Protein AF-A0A0H5P9A0-F1 (afdb_monomer)

Radius of gyration: 14.47 Å; Cα contacts (8 Å, |Δi|>4): 155; chains: 1; bounding box: 38×27×42 Å

pLDDT: mean 80.16, std 15.91, range [37.09, 96.0]

Mean predicted aligned error: 8.45 Å

Sequence (100 aa):
MTDRDMLTLVRKPWLTAEPQSIWDISGQYPYGRSFTHCLAMVLPHDVTDGHRLFELLPPAGFGLGSHISPNWITHARRLVLVEASEPRVTYFEDEQDLLR

Structure (mmCIF, N/CA/C/O backbone):
data_AF-A0A0H5P9A0-F1
#
_entry.id   AF-A0A0H5P9A0-F1
#
loop_
_atom_s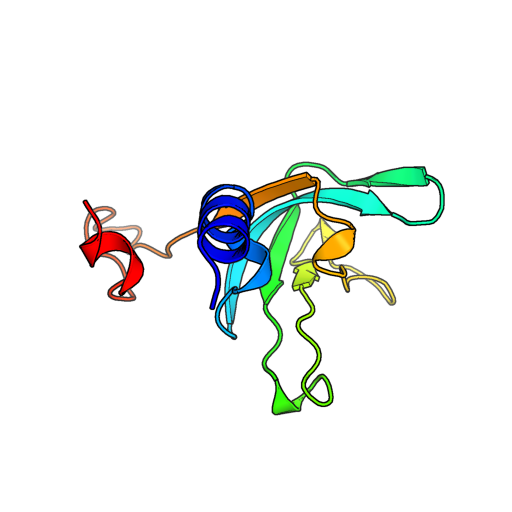ite.group_PDB
_atom_site.id
_atom_site.type_symbol
_atom_site.label_atom_id
_atom_site.label_alt_id
_atom_site.label_comp_id
_atom_site.label_asym_id
_atom_site.label_entity_id
_atom_site.label_seq_id
_atom_site.pdbx_PDB_ins_code
_atom_site.Cartn_x
_atom_site.Cartn_y
_atom_site.Cartn_z
_atom_site.occupancy
_atom_site.B_iso_or_equiv
_atom_site.auth_seq_id
_atom_site.auth_comp_id
_atom_site.auth_asym_id
_atom_site.auth_atom_id
_atom_site.pdbx_PDB_model_num
ATOM 1 N N . MET A 1 1 ? -16.231 7.580 -16.334 1.00 57.84 1 MET A N 1
ATOM 2 C CA . MET A 1 1 ? -15.487 6.383 -15.894 1.00 57.84 1 MET A CA 1
ATOM 3 C C . MET A 1 1 ? -16.044 5.206 -16.677 1.00 57.84 1 MET A C 1
ATOM 5 O O . MET A 1 1 ? -17.261 5.106 -16.754 1.00 57.84 1 MET A O 1
ATOM 9 N N . THR A 1 2 ? -15.211 4.431 -17.368 1.00 69.06 2 THR A N 1
ATOM 10 C CA . THR A 1 2 ? -15.670 3.357 -18.273 1.00 69.06 2 THR A CA 1
ATOM 11 C C . THR A 1 2 ? -15.780 2.013 -17.541 1.00 69.06 2 THR A C 1
ATOM 13 O O . THR A 1 2 ? -15.133 1.822 -16.513 1.00 69.06 2 THR A O 1
ATOM 16 N N . ASP A 1 3 ? -16.544 1.048 -18.065 1.00 68.06 3 ASP A N 1
ATOM 17 C CA . ASP A 1 3 ? -16.668 -0.302 -17.470 1.00 68.06 3 ASP A CA 1
ATOM 18 C C . ASP A 1 3 ? -15.317 -1.017 -17.312 1.00 68.06 3 ASP A C 1
ATOM 20 O O . ASP A 1 3 ? -15.091 -1.787 -16.376 1.00 68.06 3 ASP A O 1
ATOM 24 N N . ARG A 1 4 ? -14.376 -0.723 -18.215 1.00 64.81 4 ARG A N 1
ATOM 25 C CA . ARG A 1 4 ? -13.004 -1.234 -18.162 1.00 64.81 4 ARG A CA 1
ATOM 26 C C . ARG A 1 4 ? -12.224 -0.665 -16.975 1.00 64.81 4 ARG A C 1
ATOM 28 O O . ARG A 1 4 ? -11.416 -1.385 -16.384 1.00 64.81 4 ARG A O 1
ATOM 35 N N . ASP A 1 5 ? -12.492 0.584 -16.607 1.00 64.75 5 ASP A N 1
ATOM 36 C CA . ASP A 1 5 ? -11.903 1.216 -15.427 1.00 64.75 5 ASP A CA 1
ATOM 37 C C . ASP A 1 5 ? -12.468 0.567 -14.160 1.00 64.75 5 ASP A C 1
ATOM 39 O O . ASP A 1 5 ? -11.697 0.157 -13.299 1.00 64.75 5 ASP A O 1
ATOM 43 N N . MET A 1 6 ? -13.786 0.343 -14.088 1.00 63.06 6 MET A N 1
ATOM 44 C CA . MET A 1 6 ? -14.411 -0.329 -12.939 1.00 63.06 6 MET A CA 1
ATOM 45 C C . MET A 1 6 ? -13.892 -1.755 -12.729 1.00 63.06 6 MET A C 1
ATOM 47 O O . MET A 1 6 ? -13.508 -2.112 -11.618 1.00 63.06 6 MET A O 1
ATOM 51 N N . LEU A 1 7 ? -13.783 -2.562 -13.789 1.00 66.75 7 LEU A N 1
ATOM 52 C CA . LEU A 1 7 ? -13.213 -3.913 -13.691 1.00 66.75 7 LEU A CA 1
ATOM 53 C C . LEU A 1 7 ? -11.739 -3.907 -13.264 1.00 66.75 7 LEU A C 1
ATOM 55 O O . LEU A 1 7 ? -11.286 -4.823 -12.573 1.00 66.75 7 LEU A O 1
ATOM 59 N N . THR A 1 8 ? -10.982 -2.886 -13.669 1.00 66.69 8 THR A N 1
ATOM 60 C CA . THR A 1 8 ? -9.587 -2.717 -13.245 1.00 66.69 8 THR A CA 1
ATOM 61 C C . THR A 1 8 ? -9.511 -2.356 -11.765 1.00 66.69 8 THR A C 1
ATOM 63 O O . THR A 1 8 ? -8.684 -2.923 -11.055 1.00 66.69 8 THR A O 1
ATOM 66 N N . LEU A 1 9 ? -10.402 -1.487 -11.287 1.00 65.19 9 LEU A N 1
ATOM 67 C CA . LEU A 1 9 ? -10.490 -1.084 -9.883 1.00 65.19 9 LEU A CA 1
ATOM 68 C C . LEU A 1 9 ? -10.908 -2.239 -8.971 1.00 65.19 9 LEU A C 1
ATOM 70 O O . LEU A 1 9 ? -10.282 -2.445 -7.939 1.00 65.19 9 LEU A O 1
ATOM 74 N N . VAL A 1 10 ? -11.867 -3.066 -9.393 1.00 73.38 10 VAL A N 1
ATOM 75 C CA . VAL A 1 10 ? -12.265 -4.276 -8.650 1.00 73.38 10 VAL A CA 1
ATOM 76 C C . VAL A 1 10 ? -11.093 -5.254 -8.502 1.00 73.38 10 VAL A C 1
ATOM 78 O O . VAL A 1 10 ? -10.937 -5.899 -7.470 1.00 73.38 10 VAL A O 1
ATOM 81 N N . ARG A 1 11 ? -10.236 -5.366 -9.524 1.00 78.81 11 ARG A N 1
ATOM 82 C CA . ARG A 1 11 ? -9.066 -6.263 -9.495 1.00 78.81 11 ARG A CA 1
ATOM 83 C C . ARG A 1 11 ? -7.846 -5.654 -8.808 1.00 78.81 11 ARG A C 1
ATOM 85 O O . ARG A 1 11 ? -6.964 -6.401 -8.389 1.00 78.81 11 ARG A O 1
ATOM 92 N N . LYS A 1 12 ? -7.764 -4.324 -8.747 1.00 89.25 12 LYS A N 1
ATOM 93 C CA . LYS A 1 12 ? -6.637 -3.572 -8.185 1.00 89.25 12 LYS A CA 1
ATOM 94 C C . LYS A 1 12 ? -7.124 -2.409 -7.312 1.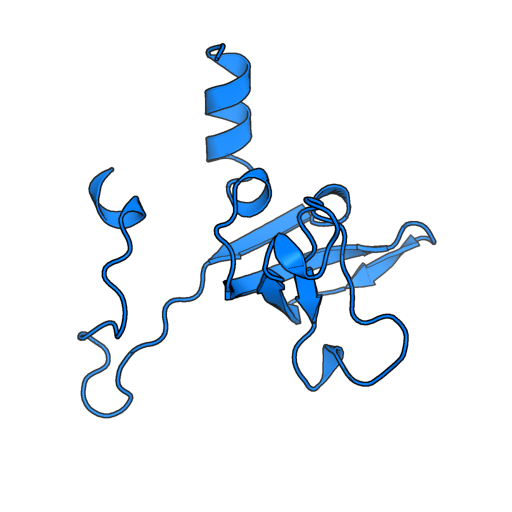00 89.25 12 LYS A C 1
ATOM 96 O O . LYS A 1 12 ? -6.839 -1.252 -7.633 1.00 89.25 12 LYS A O 1
ATOM 101 N N . PRO A 1 13 ? -7.823 -2.689 -6.198 1.00 87.94 13 PRO A N 1
ATOM 102 C CA . PRO A 1 13 ? -8.447 -1.650 -5.372 1.00 87.94 13 PRO A CA 1
ATOM 103 C C . PRO A 1 13 ? -7.429 -0.676 -4.763 1.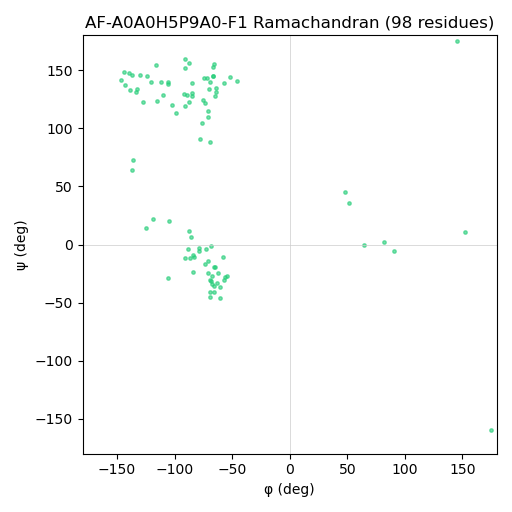00 87.94 13 PRO A C 1
ATOM 105 O O . PRO A 1 13 ? -7.737 0.488 -4.516 1.00 87.94 13 PRO A O 1
ATOM 108 N N . TRP A 1 14 ? -6.173 -1.105 -4.605 1.00 92.56 14 TRP A N 1
ATOM 109 C CA . TRP A 1 14 ? -5.088 -0.255 -4.112 1.00 92.56 14 TRP A CA 1
ATOM 110 C C . TRP A 1 14 ? -4.743 0.916 -5.049 1.00 92.56 14 TRP A C 1
ATOM 112 O O . TRP A 1 14 ? -4.147 1.900 -4.610 1.00 92.56 14 TRP A O 1
ATOM 122 N N . LEU A 1 15 ? -5.127 0.853 -6.334 1.00 90.94 15 LEU A N 1
ATOM 123 C CA . LEU A 1 15 ? -4.941 1.968 -7.266 1.00 90.94 15 LEU A CA 1
ATOM 124 C C . LEU A 1 15 ? -5.787 3.183 -6.898 1.00 90.94 15 LEU A C 1
ATOM 126 O O . LEU A 1 15 ? -5.443 4.277 -7.330 1.00 90.94 15 LEU A O 1
ATOM 130 N N . THR A 1 16 ? -6.839 3.007 -6.097 1.00 89.19 16 THR A N 1
ATOM 131 C CA . THR A 1 16 ? -7.705 4.064 -5.554 1.00 89.19 16 THR A CA 1
ATOM 132 C C . THR A 1 16 ? -7.682 4.103 -4.030 1.00 89.19 16 THR A C 1
ATOM 134 O O . THR A 1 16 ? -8.611 4.625 -3.428 1.00 89.19 16 THR A O 1
ATOM 137 N N . ALA A 1 17 ? -6.632 3.568 -3.398 1.00 90.06 17 ALA A N 1
ATOM 138 C CA . ALA A 1 17 ? -6.555 3.516 -1.944 1.00 90.06 17 ALA A CA 1
ATOM 139 C C . ALA A 1 17 ? -6.675 4.908 -1.305 1.00 90.06 17 ALA A C 1
ATOM 141 O O . ALA A 1 17 ? -6.103 5.893 -1.794 1.00 90.06 17 ALA A O 1
ATOM 142 N N . GLU A 1 18 ? -7.419 4.967 -0.209 1.00 90.12 18 GLU A N 1
ATOM 143 C CA . GLU A 1 18 ? -7.620 6.177 0.580 1.00 90.12 18 GLU A CA 1
ATOM 144 C C . GLU A 1 18 ? -6.338 6.544 1.341 1.00 90.12 18 GLU A C 1
ATOM 146 O O . GLU A 1 18 ? -5.640 5.642 1.822 1.00 90.12 18 GLU A O 1
ATOM 151 N N . PRO A 1 19 ? -6.023 7.842 1.489 1.00 90.88 19 PRO A N 1
ATOM 152 C CA . PRO A 1 19 ? -4.998 8.311 2.415 1.00 90.88 19 PRO A CA 1
ATOM 153 C C . PRO A 1 19 ? -5.105 7.650 3.791 1.00 90.88 19 PRO A C 1
ATOM 155 O O . PRO A 1 19 ? -6.203 7.457 4.303 1.00 90.88 19 PRO A O 1
ATOM 158 N N . GLN A 1 20 ? -3.963 7.321 4.395 1.00 89.81 20 GLN A N 1
ATOM 159 C CA . GLN A 1 20 ? -3.833 6.725 5.732 1.00 89.81 20 GLN A CA 1
ATOM 160 C C . GLN A 1 20 ? -4.423 5.311 5.897 1.00 89.81 20 GLN A C 1
ATOM 162 O O . GLN A 1 20 ? -4.295 4.715 6.965 1.00 89.81 20 GLN A O 1
ATOM 167 N N . SER A 1 21 ? -5.005 4.718 4.849 1.00 91.69 21 SER A N 1
ATOM 168 C CA . SER A 1 21 ? -5.404 3.307 4.881 1.00 91.69 21 SER A CA 1
ATOM 169 C C . SER A 1 21 ? -4.182 2.381 4.970 1.00 91.69 21 SER A C 1
ATOM 171 O O . SER A 1 21 ? -3.122 2.666 4.403 1.00 91.69 21 SER A O 1
ATOM 173 N N . ILE A 1 22 ? -4.327 1.260 5.683 1.00 92.06 22 ILE A N 1
ATOM 174 C CA . ILE A 1 22 ? -3.256 0.281 5.926 1.00 92.06 22 ILE A CA 1
ATOM 175 C C . ILE A 1 22 ? -3.495 -0.962 5.071 1.00 92.06 22 ILE A C 1
ATOM 177 O O . ILE A 1 22 ? -4.627 -1.415 4.907 1.00 92.06 22 ILE A O 1
ATOM 181 N N . TRP A 1 23 ? -2.422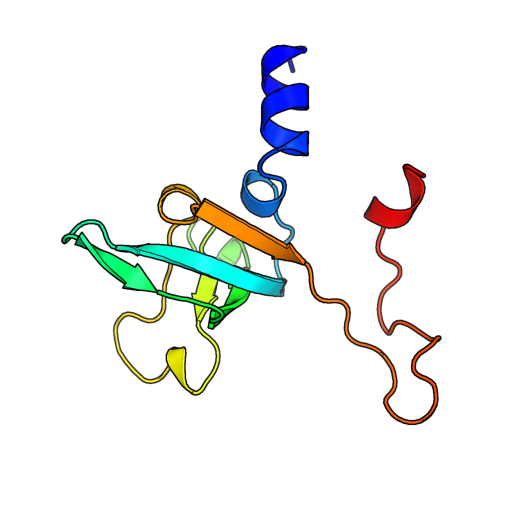 -1.518 4.518 1.00 95.00 23 TRP A N 1
ATOM 182 C CA . TRP A 1 23 ? -2.464 -2.620 3.567 1.00 95.00 23 TRP A CA 1
ATOM 183 C C . TRP A 1 23 ? -1.359 -3.641 3.839 1.00 95.00 23 TRP A C 1
ATOM 185 O O . TRP A 1 23 ? -0.255 -3.288 4.244 1.00 95.00 23 TRP A O 1
ATOM 195 N N . ASP A 1 24 ? -1.653 -4.907 3.555 1.00 94.81 24 ASP A N 1
ATOM 196 C CA . ASP A 1 24 ? -0.653 -5.940 3.279 1.00 94.81 24 ASP A CA 1
ATOM 197 C C . ASP A 1 24 ? -0.411 -5.950 1.763 1.00 94.81 24 ASP A C 1
ATOM 199 O O . ASP A 1 24 ? -1.353 -6.159 0.988 1.00 94.81 24 ASP A O 1
ATOM 203 N N . ILE A 1 25 ? 0.826 -5.678 1.337 1.00 96.00 25 ILE A N 1
ATOM 204 C CA . ILE A 1 25 ? 1.199 -5.559 -0.075 1.00 96.00 25 ILE A CA 1
ATOM 205 C C . ILE A 1 25 ? 2.336 -6.506 -0.470 1.00 96.00 25 ILE A C 1
ATOM 207 O O . ILE A 1 25 ? 3.285 -6.755 0.276 1.00 96.00 25 ILE A O 1
ATOM 211 N N . SER A 1 26 ? 2.259 -7.002 -1.706 1.00 95.62 26 SER A N 1
ATOM 212 C CA . SER A 1 26 ? 3.304 -7.800 -2.355 1.00 95.62 26 SER A CA 1
ATOM 213 C C . SER A 1 26 ? 3.505 -7.370 -3.808 1.00 95.62 26 SER A C 1
ATOM 215 O O . SER A 1 26 ? 2.558 -7.004 -4.514 1.00 95.62 26 SER A O 1
ATOM 217 N N . GLY A 1 27 ? 4.738 -7.440 -4.298 1.00 95.19 27 GLY A N 1
ATOM 218 C CA . GLY A 1 27 ? 5.075 -6.958 -5.630 1.00 95.19 27 GLY A CA 1
ATOM 219 C C . GLY A 1 27 ? 6.554 -7.018 -5.962 1.00 95.19 27 GLY A C 1
ATOM 220 O O . GLY A 1 27 ? 7.319 -7.791 -5.382 1.00 95.19 27 GLY A O 1
ATOM 221 N N . GLN A 1 28 ? 6.944 -6.220 -6.950 1.00 93.81 28 GLN A N 1
ATOM 222 C CA . GLN A 1 28 ? 8.305 -6.184 -7.470 1.00 93.81 28 GLN A CA 1
ATOM 223 C C . GLN A 1 28 ? 8.781 -4.746 -7.620 1.00 93.81 28 GLN A C 1
ATOM 225 O O . GLN A 1 28 ? 8.100 -3.906 -8.203 1.00 93.81 28 GLN A O 1
ATOM 230 N N . TYR A 1 29 ? 9.975 -4.473 -7.107 1.00 90.25 29 TYR A N 1
ATOM 231 C CA . TYR A 1 29 ? 10.675 -3.226 -7.361 1.00 90.25 29 TYR A CA 1
ATOM 232 C C . TYR A 1 29 ? 11.065 -3.119 -8.845 1.00 90.25 29 TYR A C 1
ATOM 234 O O . TYR A 1 29 ? 11.302 -4.145 -9.489 1.00 90.25 29 TYR A O 1
ATOM 242 N N . PRO A 1 30 ? 11.254 -1.899 -9.384 1.00 87.56 30 PRO A N 1
ATOM 243 C CA . PRO A 1 30 ? 11.670 -1.698 -10.778 1.00 87.56 30 PRO A CA 1
ATOM 244 C C . PRO A 1 30 ? 12.976 -2.407 -11.158 1.00 87.56 30 PRO A C 1
ATOM 246 O O . PRO A 1 30 ? 13.176 -2.766 -12.311 1.00 87.56 30 PRO A O 1
ATOM 249 N N . TYR A 1 31 ? 13.862 -2.620 -10.184 1.00 87.00 31 TYR A N 1
ATOM 250 C CA . TYR A 1 31 ? 15.147 -3.301 -10.355 1.00 87.00 31 TYR A CA 1
ATOM 251 C C . TYR A 1 31 ? 15.060 -4.833 -10.186 1.00 87.00 31 TYR A C 1
ATOM 253 O O . TYR A 1 31 ? 16.084 -5.501 -10.076 1.00 87.00 31 TYR A O 1
ATOM 261 N N . GLY A 1 32 ? 13.850 -5.404 -10.148 1.00 86.06 32 GLY A N 1
ATOM 262 C CA . GLY A 1 32 ? 13.604 -6.850 -10.233 1.00 86.06 32 GLY A CA 1
ATOM 263 C C . GLY A 1 32 ? 13.572 -7.612 -8.905 1.00 86.06 32 GLY A C 1
ATOM 264 O O . GLY A 1 32 ? 13.240 -8.796 -8.894 1.00 86.06 32 GLY A O 1
ATOM 265 N N . ARG A 1 33 ? 13.868 -6.969 -7.768 1.00 89.62 33 ARG A N 1
ATOM 266 C CA . ARG A 1 33 ? 13.696 -7.590 -6.442 1.00 89.62 33 ARG A CA 1
ATOM 267 C C . ARG A 1 33 ? 12.213 -7.645 -6.070 1.00 89.62 33 ARG A C 1
ATOM 269 O O . ARG A 1 33 ? 11.481 -6.698 -6.341 1.00 89.62 33 ARG A O 1
ATOM 276 N N . SER A 1 34 ? 11.773 -8.704 -5.398 1.00 91.88 34 SER A N 1
ATOM 277 C CA . SER A 1 34 ? 10.414 -8.797 -4.854 1.00 91.88 34 SER A CA 1
ATOM 278 C C . SER A 1 34 ? 10.310 -8.274 -3.419 1.00 91.88 34 SER A C 1
ATOM 280 O O . SER A 1 34 ? 11.262 -8.366 -2.641 1.00 91.88 34 SER A O 1
ATOM 282 N N . PHE A 1 35 ? 9.125 -7.787 -3.065 1.00 91.38 35 PHE A N 1
ATOM 283 C CA . PHE A 1 35 ? 8.678 -7.576 -1.689 1.00 91.38 35 PHE A CA 1
ATOM 284 C C . PHE A 1 35 ? 7.410 -8.401 -1.457 1.00 91.38 35 PHE A C 1
ATOM 286 O O . PHE A 1 35 ? 6.560 -8.498 -2.344 1.00 91.38 35 PHE A O 1
ATOM 293 N N . THR A 1 36 ? 7.296 -9.016 -0.284 1.00 93.19 36 THR A N 1
ATOM 294 C CA . THR A 1 36 ? 6.242 -9.994 0.005 1.00 93.19 36 THR A CA 1
ATOM 295 C C . THR A 1 36 ? 5.715 -9.767 1.411 1.00 93.19 36 THR A C 1
ATOM 297 O O . THR A 1 36 ? 6.507 -9.620 2.339 1.00 93.19 36 THR A O 1
ATOM 300 N N . HIS A 1 37 ? 4.392 -9.749 1.552 1.00 93.19 37 HIS A N 1
ATOM 301 C CA . HIS A 1 37 ? 3.679 -9.544 2.813 1.00 93.19 37 HIS A CA 1
ATOM 302 C C . HIS A 1 37 ? 4.189 -8.360 3.643 1.00 93.19 37 HIS A C 1
ATOM 304 O O . HIS A 1 37 ? 4.446 -8.473 4.842 1.00 93.19 37 HIS A O 1
ATOM 310 N N . CYS A 1 38 ? 4.408 -7.220 2.986 1.00 92.88 38 CYS A N 1
ATOM 311 C CA . CYS A 1 38 ? 4.874 -6.016 3.657 1.00 92.88 38 CYS A CA 1
ATOM 312 C C . CYS A 1 38 ? 3.679 -5.171 4.095 1.00 92.88 38 CYS A C 1
ATOM 314 O O . CYS A 1 38 ? 2.807 -4.856 3.287 1.00 92.88 38 CYS A O 1
ATOM 316 N N . LEU A 1 39 ? 3.667 -4.775 5.367 1.00 93.38 39 LEU A N 1
ATOM 317 C CA . LEU A 1 39 ? 2.714 -3.792 5.864 1.00 93.38 39 LEU A CA 1
ATOM 318 C C . LEU A 1 39 ? 3.060 -2.423 5.293 1.00 93.38 39 LEU A C 1
ATOM 320 O O . LEU A 1 39 ? 4.225 -2.023 5.308 1.00 93.38 39 LEU A O 1
ATOM 324 N N . ALA A 1 40 ? 2.054 -1.709 4.809 1.00 94.69 40 ALA A N 1
ATOM 325 C CA . ALA A 1 40 ? 2.221 -0.378 4.262 1.00 94.69 40 ALA A CA 1
ATOM 326 C C . ALA A 1 40 ? 1.030 0.520 4.589 1.00 94.69 40 ALA A C 1
ATOM 328 O O . ALA A 1 40 ? -0.106 0.056 4.662 1.00 94.69 40 ALA A O 1
ATOM 329 N N . MET A 1 41 ? 1.291 1.811 4.744 1.00 93.50 41 MET A N 1
ATOM 330 C CA . MET A 1 41 ? 0.277 2.846 4.901 1.00 93.50 41 MET A CA 1
ATOM 331 C C . MET A 1 41 ? 0.277 3.743 3.668 1.00 93.50 41 MET A C 1
ATOM 333 O O . MET A 1 41 ? 1.333 4.084 3.138 1.00 93.50 41 MET A O 1
ATOM 337 N N . VAL A 1 42 ? -0.900 4.139 3.194 1.00 93.69 42 VAL A N 1
ATOM 338 C CA . VAL A 1 42 ? -0.997 5.126 2.115 1.00 93.69 42 VAL A CA 1
ATOM 339 C C . VAL A 1 42 ? -0.650 6.499 2.676 1.00 93.69 42 VAL A C 1
ATOM 341 O O . VAL A 1 42 ? -1.303 6.976 3.604 1.00 93.69 42 VAL A O 1
ATOM 344 N N . LEU A 1 43 ? 0.362 7.149 2.113 1.00 92.06 43 LEU A N 1
ATOM 345 C CA . LEU A 1 43 ? 0.726 8.501 2.514 1.00 92.06 43 LEU A CA 1
ATOM 346 C C . LEU A 1 43 ? -0.379 9.498 2.137 1.00 92.06 43 LEU A C 1
ATOM 348 O O . LEU A 1 43 ? -1.019 9.340 1.090 1.00 92.06 43 LEU A O 1
ATOM 352 N N . PRO A 1 44 ? -0.617 10.532 2.960 1.00 88.88 44 PRO A N 1
ATOM 353 C CA . PRO A 1 44 ? -1.590 11.549 2.612 1.00 88.88 44 PRO A CA 1
ATOM 354 C C . PRO A 1 44 ? -1.147 12.383 1.395 1.00 88.88 44 PRO A C 1
ATOM 356 O O . PRO A 1 44 ? 0.030 12.472 1.041 1.00 88.88 44 PRO A O 1
ATOM 359 N N . HIS A 1 45 ? -2.125 12.915 0.660 1.00 85.62 45 HIS A N 1
ATOM 360 C CA . HIS A 1 45 ? -1.867 13.549 -0.640 1.00 85.62 45 HIS A CA 1
ATOM 361 C C . HIS A 1 45 ? -1.063 14.854 -0.526 1.00 85.62 45 HIS A C 1
ATOM 363 O O . HIS A 1 45 ? -0.367 15.232 -1.463 1.00 85.62 45 HIS A O 1
ATOM 369 N N . ASP A 1 46 ? -1.159 15.536 0.612 1.00 85.75 46 ASP A N 1
ATOM 370 C CA . ASP A 1 46 ? -0.459 16.783 0.921 1.00 85.75 46 ASP A CA 1
ATOM 371 C C . ASP A 1 46 ? 1.052 16.593 1.105 1.00 85.75 46 ASP A C 1
ATOM 373 O O . ASP A 1 46 ? 1.818 17.484 0.753 1.00 85.75 46 ASP A O 1
ATOM 377 N N . VAL A 1 47 ? 1.497 15.428 1.590 1.00 84.25 47 VAL A N 1
ATOM 378 C CA . VAL A 1 47 ? 2.932 15.121 1.765 1.00 84.25 47 VAL A CA 1
ATOM 379 C C . VAL A 1 47 ? 3.582 14.505 0.522 1.00 84.25 47 VAL A C 1
ATOM 381 O O . VAL A 1 47 ? 4.782 14.238 0.516 1.00 84.25 47 VAL A O 1
ATOM 384 N N . THR A 1 48 ? 2.798 14.250 -0.527 1.00 83.94 48 THR A N 1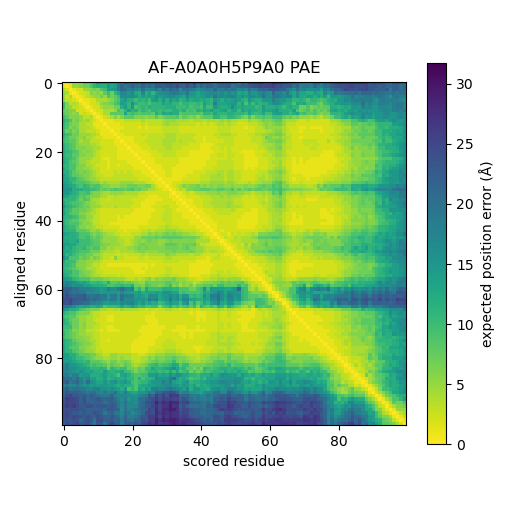
ATOM 385 C CA . THR A 1 48 ? 3.217 13.525 -1.738 1.00 83.94 48 THR A CA 1
ATOM 386 C C . THR A 1 48 ? 2.977 14.307 -3.030 1.00 83.94 48 THR A C 1
ATOM 388 O O . THR A 1 48 ? 3.008 13.716 -4.108 1.00 83.94 48 THR A O 1
ATOM 391 N N . ASP A 1 49 ? 2.707 15.613 -2.952 1.00 85.19 49 ASP A N 1
ATOM 392 C CA . ASP A 1 49 ? 2.359 16.462 -4.105 1.00 85.19 49 ASP A CA 1
ATOM 393 C C . ASP A 1 49 ? 1.215 15.877 -4.965 1.00 85.19 49 ASP A C 1
ATOM 395 O O . ASP A 1 49 ? 1.198 15.969 -6.193 1.00 85.19 49 ASP A O 1
ATOM 399 N N . GLY A 1 50 ? 0.241 15.230 -4.316 1.00 84.25 50 GLY A N 1
ATOM 400 C CA . GLY A 1 50 ? -0.897 14.580 -4.971 1.00 84.25 50 GLY A CA 1
ATOM 401 C C . GLY A 1 50 ? -0.618 13.176 -5.520 1.00 84.25 50 GLY A C 1
ATOM 402 O O . GLY A 1 50 ? -1.514 12.563 -6.108 1.00 84.25 50 GLY A O 1
ATOM 403 N N . HIS A 1 51 ? 0.584 12.628 -5.330 1.00 87.56 51 HIS A N 1
ATOM 404 C CA . HIS A 1 51 ? 0.917 11.271 -5.752 1.00 87.56 51 HIS A CA 1
ATOM 405 C C . HIS A 1 51 ? 0.510 10.221 -4.714 1.00 87.56 51 HIS A C 1
ATOM 407 O O . HIS A 1 51 ? 0.934 10.238 -3.568 1.00 87.56 51 HIS A O 1
ATOM 413 N N . ARG A 1 52 ? -0.234 9.193 -5.130 1.00 90.81 52 ARG A N 1
ATOM 414 C CA . ARG A 1 52 ? -0.504 8.047 -4.253 1.00 90.81 52 ARG A CA 1
ATOM 415 C C . ARG A 1 52 ? 0.769 7.220 -4.062 1.00 90.81 52 ARG A C 1
ATOM 417 O O . ARG A 1 52 ? 1.243 6.602 -5.016 1.00 90.81 52 ARG A O 1
ATOM 424 N N . LEU A 1 53 ? 1.282 7.172 -2.835 1.00 93.81 53 LEU A N 1
ATOM 425 C CA . LEU A 1 53 ? 2.440 6.369 -2.439 1.00 93.81 53 LEU A CA 1
ATOM 426 C C . LEU A 1 53 ? 2.120 5.552 -1.188 1.00 93.81 53 LEU A C 1
ATOM 428 O O . LEU A 1 53 ? 1.387 5.999 -0.312 1.00 93.81 53 LEU A O 1
ATOM 432 N N . PHE A 1 54 ? 2.688 4.353 -1.119 1.00 94.69 54 PHE A N 1
ATOM 433 C CA . PHE A 1 54 ? 2.607 3.473 0.040 1.00 94.69 54 PHE A CA 1
ATOM 434 C C . PHE A 1 54 ? 3.925 3.551 0.803 1.00 94.69 54 PHE A C 1
ATOM 436 O O . PHE A 1 54 ? 4.966 3.227 0.244 1.00 94.69 54 PHE A O 1
ATOM 443 N N . GLU A 1 55 ? 3.904 3.960 2.061 1.00 93.50 55 GLU A N 1
ATOM 444 C CA . GLU A 1 55 ? 5.056 3.860 2.950 1.00 93.50 55 GLU A CA 1
ATOM 445 C C . GLU A 1 55 ? 5.049 2.494 3.636 1.00 93.50 55 GLU A C 1
ATOM 447 O O . GLU A 1 55 ? 4.083 2.128 4.304 1.00 93.50 55 GLU A O 1
ATOM 452 N N . LEU A 1 56 ? 6.124 1.726 3.468 1.00 93.31 56 LEU A N 1
ATOM 453 C CA . LEU A 1 56 ? 6.341 0.481 4.190 1.00 93.31 56 LEU A CA 1
ATOM 454 C C . LEU A 1 56 ? 6.482 0.774 5.683 1.00 93.31 56 LEU A C 1
ATOM 456 O O . LEU A 1 56 ? 7.280 1.614 6.089 1.00 93.31 56 LEU A O 1
ATOM 460 N N . LEU A 1 57 ? 5.750 0.027 6.500 1.00 89.62 57 LEU A N 1
ATOM 461 C CA . LEU A 1 57 ? 5.837 0.083 7.952 1.00 89.62 57 LEU A CA 1
ATOM 462 C C . LEU A 1 57 ? 6.936 -0.872 8.455 1.00 89.62 57 LEU A C 1
ATOM 464 O O . LEU A 1 57 ? 7.302 -1.837 7.769 1.00 89.62 57 LEU A O 1
ATOM 468 N N . PRO A 1 58 ? 7.504 -0.640 9.651 1.00 83.06 58 PRO A N 1
ATOM 469 C CA . PRO A 1 58 ? 8.432 -1.577 10.269 1.00 83.06 58 PRO A CA 1
ATOM 470 C C . PRO A 1 58 ? 7.885 -3.017 10.335 1.00 83.06 58 PRO A C 1
ATOM 472 O O . PRO A 1 58 ? 6.691 -3.211 10.563 1.00 83.06 58 PRO A O 1
ATOM 475 N N . PRO A 1 59 ? 8.746 -4.039 10.166 1.00 79.75 59 PRO A N 1
ATOM 476 C CA . PRO A 1 59 ? 10.200 -3.942 10.003 1.00 79.75 59 PRO A CA 1
ATOM 477 C C . PRO A 1 59 ? 10.656 -3.641 8.564 1.00 79.75 59 PRO A C 1
ATOM 479 O O . PRO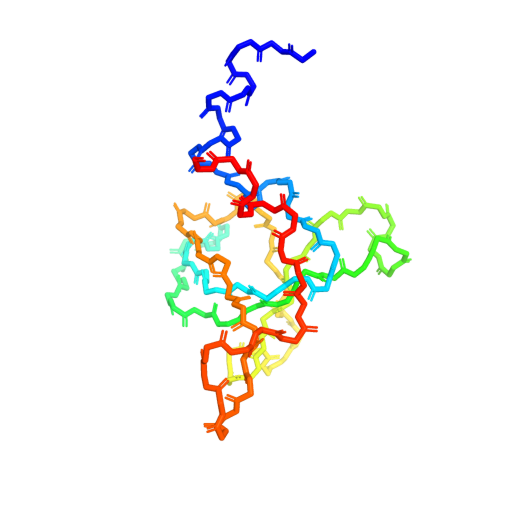 A 1 59 ? 11.826 -3.332 8.357 1.00 79.75 59 PRO A O 1
ATOM 482 N N . ALA A 1 60 ? 9.760 -3.706 7.574 1.00 73.81 60 ALA A N 1
ATOM 483 C CA . ALA A 1 60 ? 10.102 -3.523 6.160 1.00 73.81 60 ALA A CA 1
ATOM 484 C C . ALA A 1 60 ? 10.464 -2.065 5.803 1.00 73.81 60 ALA A C 1
ATOM 486 O O . ALA A 1 60 ? 11.202 -1.828 4.851 1.00 73.81 60 ALA A O 1
ATOM 487 N N . GLY A 1 61 ? 9.964 -1.102 6.584 1.00 67.94 61 GLY A N 1
ATOM 488 C CA . GLY A 1 61 ? 10.124 0.343 6.385 1.00 67.94 61 GLY A CA 1
ATOM 489 C C . GLY A 1 61 ? 11.376 1.014 6.950 1.00 67.94 61 GLY A C 1
ATOM 490 O O . GLY A 1 61 ? 11.454 2.238 6.935 1.00 67.94 61 GLY A O 1
ATOM 491 N N . PHE A 1 62 ? 12.355 0.280 7.483 1.00 59.62 62 PHE A N 1
ATOM 492 C CA . PHE A 1 62 ? 13.545 0.910 8.070 1.00 59.62 62 PHE A CA 1
ATOM 493 C C . PHE A 1 62 ? 14.543 1.380 6.984 1.00 59.62 62 PHE A C 1
ATOM 495 O O . PHE A 1 62 ? 15.431 0.626 6.588 1.00 59.62 62 PHE A O 1
ATOM 502 N N . GLY A 1 63 ? 14.426 2.632 6.508 1.00 53.62 63 GLY A N 1
ATOM 503 C CA . GLY A 1 63 ? 15.457 3.309 5.695 1.00 53.62 63 GLY A CA 1
ATOM 504 C C . GLY A 1 63 ? 14.952 4.266 4.600 1.00 53.62 63 GLY A C 1
ATOM 505 O O . GLY A 1 63 ? 13.760 4.365 4.327 1.00 53.62 63 GLY A O 1
ATOM 506 N N . LEU A 1 64 ? 15.890 4.960 3.936 1.00 47.47 64 LEU A N 1
ATOM 507 C CA . LEU A 1 64 ? 15.642 5.787 2.743 1.00 47.47 64 LEU A CA 1
ATOM 508 C C . LEU A 1 64 ? 15.290 4.873 1.551 1.00 47.47 64 LEU A C 1
ATOM 510 O O . LEU A 1 64 ? 16.172 4.407 0.835 1.00 47.47 64 LEU A O 1
ATOM 514 N N . GLY A 1 65 ? 14.006 4.555 1.381 1.00 60.03 65 GLY A N 1
ATOM 515 C CA . GLY A 1 65 ? 13.532 3.631 0.338 1.00 60.03 65 GLY A CA 1
ATOM 516 C C . GLY A 1 65 ? 12.241 2.874 0.666 1.00 60.03 65 GLY A C 1
ATOM 517 O O . GLY A 1 65 ? 11.892 1.940 -0.052 1.00 60.03 65 GLY A O 1
ATOM 518 N N . SER A 1 66 ? 11.534 3.258 1.731 1.00 77.31 66 SER A N 1
ATOM 519 C CA . SER A 1 66 ? 10.280 2.646 2.187 1.00 77.31 66 SER A CA 1
ATOM 520 C C . SER A 1 66 ? 9.066 2.971 1.308 1.00 77.31 66 SER A C 1
ATOM 522 O O . SER A 1 66 ? 7.990 2.448 1.564 1.00 77.31 66 SER A O 1
ATOM 524 N N . HIS A 1 67 ? 9.192 3.805 0.274 1.00 90.19 67 HIS A N 1
ATOM 525 C CA . HIS A 1 67 ? 8.057 4.202 -0.559 1.00 90.19 67 HIS A CA 1
ATOM 526 C C . HIS A 1 67 ? 7.845 3.250 -1.739 1.00 90.19 67 HIS A C 1
ATOM 528 O O . HIS A 1 67 ? 8.752 2.994 -2.532 1.00 90.19 67 HIS A O 1
ATOM 534 N N . ILE A 1 68 ? 6.615 2.771 -1.891 1.00 93.06 68 ILE A N 1
ATOM 535 C CA . ILE A 1 68 ? 6.173 1.868 -2.945 1.00 93.06 68 ILE A CA 1
ATOM 536 C C . ILE A 1 68 ? 5.154 2.591 -3.822 1.00 93.06 68 ILE A C 1
ATOM 538 O O . ILE A 1 68 ? 4.117 3.072 -3.358 1.00 93.06 68 ILE A O 1
ATOM 542 N N . SER A 1 69 ? 5.442 2.646 -5.123 1.00 93.38 69 SER A N 1
ATOM 543 C CA . SER A 1 69 ? 4.456 3.083 -6.108 1.00 93.38 69 SER A CA 1
ATOM 544 C C . SER A 1 69 ? 3.338 2.036 -6.234 1.00 93.38 69 SER A C 1
ATOM 546 O O . SER A 1 69 ? 3.640 0.842 -6.321 1.00 93.38 69 SER A O 1
ATOM 548 N N . PRO A 1 70 ? 2.060 2.440 -6.362 1.00 94.12 70 PRO A N 1
ATOM 549 C CA . PRO A 1 70 ? 0.940 1.519 -6.574 1.00 94.12 70 PRO A CA 1
ATOM 550 C C . PRO A 1 70 ? 1.121 0.590 -7.785 1.00 94.12 70 PRO A C 1
ATOM 552 O O . PRO A 1 70 ? 0.599 -0.525 -7.807 1.00 94.12 70 PRO A O 1
ATOM 555 N N . ASN A 1 71 ? 1.885 1.031 -8.788 1.00 93.81 71 ASN A N 1
ATOM 556 C CA . ASN A 1 71 ? 2.154 0.268 -10.008 1.00 93.81 71 ASN A CA 1
ATOM 557 C C . ASN A 1 71 ? 3.131 -0.897 -9.800 1.00 93.81 71 ASN A C 1
ATOM 559 O O . ASN A 1 71 ? 3.212 -1.780 -10.649 1.00 93.81 71 ASN A O 1
ATOM 563 N N . TRP A 1 72 ? 3.876 -0.904 -8.694 1.00 94.69 72 TRP A N 1
ATOM 564 C CA . TRP A 1 72 ? 4.820 -1.972 -8.347 1.00 94.69 72 TRP A CA 1
ATOM 565 C C . TRP A 1 72 ? 4.139 -3.120 -7.594 1.00 94.69 72 TRP A C 1
ATOM 567 O O . TRP A 1 72 ? 4.723 -4.187 -7.405 1.00 94.69 72 TRP A O 1
ATOM 577 N N . ILE A 1 73 ? 2.895 -2.902 -7.162 1.00 95.69 73 ILE A N 1
ATOM 578 C CA . ILE A 1 73 ? 2.102 -3.848 -6.388 1.00 95.69 73 ILE A CA 1
ATOM 579 C C . ILE A 1 73 ? 1.406 -4.828 -7.336 1.00 95.69 73 ILE A C 1
ATOM 581 O O . ILE A 1 73 ? 0.748 -4.449 -8.308 1.00 95.69 73 ILE A O 1
ATOM 585 N N . THR A 1 74 ? 1.543 -6.112 -7.021 1.00 94.25 74 THR A N 1
ATOM 586 C CA . THR A 1 74 ? 0.906 -7.221 -7.750 1.00 94.25 74 THR A CA 1
ATOM 587 C C . THR A 1 74 ? -0.266 -7.816 -6.979 1.00 94.25 74 THR A C 1
ATOM 589 O O . THR A 1 74 ? -1.221 -8.293 -7.590 1.00 94.25 74 THR A O 1
ATOM 592 N N . HIS A 1 75 ? -0.212 -7.749 -5.648 1.00 94.69 75 HIS A N 1
ATOM 593 C CA . HIS A 1 75 ? -1.262 -8.196 -4.748 1.00 94.69 75 HIS A CA 1
ATOM 594 C C . HIS A 1 75 ? -1.352 -7.239 -3.560 1.00 94.69 75 HIS A C 1
ATOM 596 O O . HIS A 1 75 ? -0.320 -6.833 -3.023 1.00 94.69 75 HIS A O 1
ATOM 602 N N . ALA A 1 76 ? -2.571 -6.894 -3.151 1.00 94.62 76 ALA A N 1
ATOM 603 C CA . ALA A 1 76 ? -2.803 -6.054 -1.986 1.00 94.62 76 ALA A CA 1
ATOM 604 C C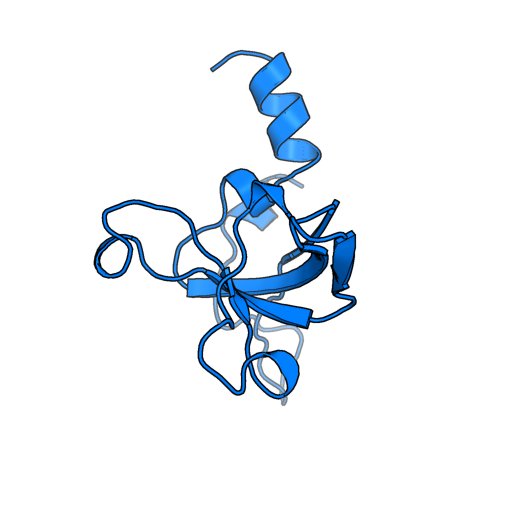 . ALA A 1 76 ? -4.094 -6.454 -1.280 1.00 94.62 76 ALA A C 1
ATOM 606 O O . ALA A 1 76 ? -5.105 -6.729 -1.931 1.00 94.62 76 ALA A O 1
ATOM 607 N N . ARG A 1 77 ? -4.066 -6.409 0.047 1.00 93.00 77 ARG A N 1
ATOM 608 C CA . ARG A 1 77 ? -5.232 -6.586 0.906 1.00 93.00 77 ARG A CA 1
ATOM 609 C C . ARG A 1 77 ? -5.316 -5.407 1.868 1.00 93.00 77 ARG A C 1
ATOM 611 O O . ARG A 1 77 ? -4.375 -5.182 2.625 1.00 93.00 77 ARG A O 1
ATOM 618 N N . ARG A 1 78 ? -6.438 -4.681 1.856 1.00 91.50 78 ARG A N 1
ATOM 619 C CA . ARG A 1 78 ? -6.713 -3.643 2.859 1.00 91.50 78 ARG A CA 1
ATOM 620 C C . ARG A 1 78 ? -6.836 -4.308 4.228 1.00 91.50 78 ARG A C 1
ATOM 622 O O . ARG A 1 78 ? -7.471 -5.358 4.361 1.00 91.50 78 ARG A O 1
ATOM 629 N N . LEU A 1 79 ? -6.194 -3.719 5.223 1.00 89.38 79 LEU A N 1
ATOM 630 C CA . LEU A 1 79 ? -6.262 -4.138 6.612 1.00 89.38 79 LEU A CA 1
ATOM 631 C C . LEU A 1 79 ? -7.127 -3.146 7.378 1.00 89.38 79 LEU A C 1
ATOM 633 O O . LEU A 1 79 ? -7.011 -1.935 7.198 1.00 89.38 79 LEU A O 1
ATOM 637 N N . VAL A 1 80 ? -7.977 -3.678 8.248 1.00 83.88 80 VAL A N 1
ATOM 638 C CA . VAL A 1 80 ? -8.832 -2.883 9.124 1.00 83.88 80 VAL A CA 1
ATOM 639 C C . VAL A 1 80 ? -8.321 -3.041 10.545 1.00 83.88 80 VAL A C 1
ATOM 641 O O . VAL A 1 80 ? -8.101 -4.161 11.012 1.00 83.88 80 VAL A O 1
ATOM 644 N N . LEU A 1 81 ? -8.097 -1.914 11.219 1.00 76.69 81 LEU A N 1
ATOM 645 C CA . LEU A 1 81 ? -7.735 -1.910 12.629 1.00 76.69 81 LEU A CA 1
ATOM 646 C C . LEU A 1 81 ? -8.983 -2.207 13.457 1.00 76.69 81 LEU A C 1
ATOM 648 O O . L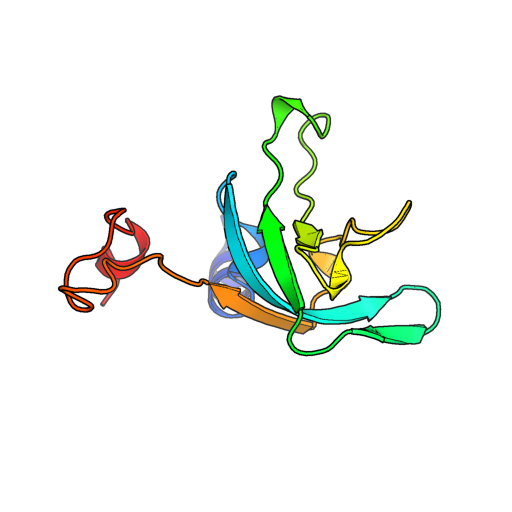EU A 1 81 ? -9.998 -1.517 13.348 1.00 76.69 81 LEU A O 1
ATOM 652 N N . VAL A 1 82 ? -8.880 -3.237 14.287 1.00 77.06 82 VAL A N 1
ATOM 653 C CA . VAL A 1 82 ? -9.933 -3.666 15.208 1.00 77.06 82 VAL A CA 1
ATOM 654 C C . VAL A 1 82 ? -9.463 -3.504 16.639 1.00 77.06 82 VAL A C 1
ATOM 656 O O . VAL A 1 82 ? -8.260 -3.547 16.920 1.00 77.06 82 VAL A O 1
ATOM 659 N N . GLU A 1 83 ? -10.412 -3.341 17.550 1.00 75.62 83 GLU A N 1
ATOM 660 C CA . GLU A 1 83 ? -10.115 -3.397 18.972 1.00 75.62 83 GLU A CA 1
ATOM 661 C C . GLU A 1 83 ? -9.647 -4.806 19.357 1.00 75.62 83 GLU A C 1
ATOM 663 O O . GLU A 1 83 ? -10.298 -5.803 19.054 1.00 75.62 83 GLU A O 1
ATOM 668 N N . ALA A 1 84 ? -8.498 -4.915 20.028 1.00 75.56 84 ALA A N 1
ATOM 669 C CA . ALA A 1 84 ? -7.932 -6.219 20.378 1.00 75.56 84 ALA A CA 1
ATOM 670 C C . ALA A 1 84 ? -8.808 -6.991 21.384 1.00 75.56 84 ALA A C 1
ATOM 672 O O . ALA A 1 84 ? -8.912 -8.215 21.294 1.00 75.56 84 ALA A O 1
ATOM 673 N N . SER A 1 85 ? -9.445 -6.279 22.322 1.00 82.94 85 SER A N 1
ATOM 674 C CA . SER A 1 85 ? -10.442 -6.808 23.266 1.00 82.94 85 SER A CA 1
ATOM 675 C C . SER A 1 85 ? -11.743 -7.216 22.574 1.00 82.94 85 SER A C 1
ATOM 677 O O . SER A 1 85 ? -12.398 -8.163 23.009 1.00 82.94 85 SER A O 1
ATOM 679 N N . GLU A 1 86 ? -12.100 -6.529 21.487 1.00 78.25 86 GLU A N 1
ATOM 680 C CA . GLU A 1 86 ? -13.369 -6.678 20.777 1.00 78.25 86 GLU A CA 1
ATOM 681 C C . GLU A 1 86 ? -13.143 -6.710 19.253 1.00 78.25 86 GLU A C 1
ATOM 683 O O . GLU A 1 86 ? -13.502 -5.779 18.538 1.00 78.25 86 GLU A O 1
ATOM 688 N N . PRO A 1 87 ? -12.594 -7.808 18.696 1.00 67.44 87 PRO A N 1
ATOM 689 C CA . PRO A 1 87 ? -12.118 -7.867 17.305 1.00 67.44 87 PRO A CA 1
ATOM 690 C C . PRO A 1 87 ? -13.225 -7.795 16.241 1.00 67.44 87 PRO A C 1
ATOM 692 O O . PRO A 1 87 ? -12.948 -7.859 15.045 1.00 67.44 87 PRO A O 1
ATOM 695 N N . ARG A 1 88 ? -14.489 -7.713 16.669 1.00 73.75 88 ARG A N 1
ATOM 696 C CA . ARG A 1 88 ? -15.654 -7.472 15.807 1.00 73.75 88 ARG A CA 1
ATOM 697 C C . ARG A 1 88 ? -15.979 -5.985 15.661 1.00 73.75 88 ARG A C 1
ATOM 699 O O . ARG A 1 88 ? -16.800 -5.648 14.817 1.00 73.75 88 ARG A O 1
ATOM 706 N N . VAL A 1 89 ? -15.364 -5.129 16.473 1.00 67.31 89 VAL A N 1
ATOM 707 C CA . VAL A 1 89 ? -15.515 -3.677 16.439 1.00 67.31 89 VAL A CA 1
ATOM 708 C C . VAL A 1 89 ? -14.322 -3.105 15.679 1.00 67.31 89 VAL A C 1
ATOM 710 O O . VAL A 1 89 ? -13.168 -3.226 16.102 1.00 67.31 89 VAL A O 1
ATOM 713 N N . THR A 1 90 ? -14.592 -2.527 14.512 1.00 60.69 90 THR A N 1
ATOM 714 C CA . THR A 1 90 ? -13.595 -1.816 13.711 1.00 60.69 90 THR A CA 1
ATOM 715 C C . THR A 1 90 ? -13.488 -0.375 14.211 1.00 60.69 90 THR A C 1
ATOM 717 O O . THR A 1 90 ? -14.497 0.260 14.504 1.00 60.69 90 THR A O 1
ATOM 720 N N . TYR A 1 91 ? -12.270 0.172 14.305 1.00 56.75 91 TYR A N 1
ATOM 721 C CA . TYR A 1 91 ? -12.077 1.582 14.695 1.00 56.75 91 TYR A CA 1
ATOM 722 C C . TYR A 1 91 ? -12.522 2.574 13.611 1.00 56.75 91 TYR A C 1
ATOM 724 O O . TYR A 1 91 ? -12.666 3.763 13.885 1.00 56.75 91 TYR A O 1
ATOM 732 N N . PHE A 1 92 ? -12.731 2.087 12.388 1.00 54.09 92 PHE A N 1
ATOM 733 C CA . PHE A 1 92 ? -13.194 2.863 11.247 1.00 54.09 92 PHE A CA 1
ATOM 734 C C . PHE A 1 92 ? -14.335 2.104 10.561 1.00 54.09 92 PHE A C 1
ATOM 736 O O . PHE A 1 92 ? -14.230 0.892 10.346 1.00 54.09 92 PHE A O 1
ATOM 743 N N . GLU A 1 93 ? -15.422 2.805 10.236 1.00 48.94 93 GLU A N 1
ATOM 744 C CA . GLU A 1 93 ? -16.423 2.315 9.288 1.00 48.94 93 GLU A CA 1
ATOM 745 C C . GLU A 1 93 ? -15.779 2.355 7.900 1.00 48.94 93 GLU A C 1
ATOM 747 O O . GLU A 1 93 ? -15.455 3.420 7.377 1.00 48.94 93 GLU A O 1
ATOM 752 N N . ASP A 1 94 ? -15.496 1.184 7.335 1.00 47.56 94 ASP A N 1
ATOM 753 C CA . ASP A 1 94 ? -14.992 1.081 5.971 1.00 47.56 94 ASP A CA 1
ATOM 754 C C . ASP A 1 94 ? -16.187 1.307 5.034 1.00 47.56 94 ASP A C 1
ATOM 756 O O . ASP A 1 94 ? -17.035 0.428 4.878 1.00 47.56 94 ASP A O 1
ATOM 760 N N . GLU A 1 95 ? -16.288 2.485 4.409 1.00 48.47 95 GLU A N 1
ATOM 761 C CA . GLU A 1 95 ? -17.330 2.768 3.405 1.00 48.47 95 GLU A CA 1
ATOM 762 C C . GLU A 1 95 ? -17.284 1.774 2.220 1.00 48.47 95 GLU A C 1
ATOM 764 O O . GLU A 1 95 ? -18.225 1.705 1.428 1.00 48.47 95 GLU A O 1
ATOM 769 N N . GLN A 1 96 ? -16.234 0.947 2.103 1.00 47.25 96 GLN A N 1
ATOM 770 C CA . GLN A 1 96 ? -16.149 -0.129 1.111 1.00 47.25 96 GLN A CA 1
ATOM 771 C C . GLN A 1 96 ? -16.832 -1.446 1.518 1.00 47.25 96 GLN A C 1
ATOM 773 O O . GLN A 1 96 ? -17.009 -2.309 0.656 1.00 47.25 96 GLN A O 1
ATOM 778 N N . ASP A 1 97 ? -17.285 -1.604 2.767 1.00 45.00 97 ASP A N 1
ATOM 779 C CA . ASP A 1 97 ? -18.119 -2.752 3.173 1.00 45.00 97 ASP A CA 1
ATOM 780 C C . ASP A 1 97 ? -19.597 -2.587 2.751 1.00 45.00 97 ASP A C 1
ATOM 782 O O . ASP A 1 97 ? -20.390 -3.524 2.855 1.00 45.00 97 ASP A O 1
ATOM 786 N N . LEU A 1 98 ? -19.972 -1.425 2.197 1.00 42.84 98 LEU A N 1
ATOM 787 C CA . LEU A 1 98 ? -21.329 -1.123 1.716 1.00 42.84 98 LEU A CA 1
ATOM 788 C C . LEU A 1 98 ? -21.669 -1.734 0.343 1.00 42.84 98 LEU A C 1
ATOM 790 O O . LEU A 1 98 ? -22.793 -1.576 -0.131 1.00 42.84 98 LEU A O 1
ATOM 794 N N . LEU A 1 99 ? -20.726 -2.422 -0.311 1.00 37.09 99 LEU A N 1
ATOM 795 C CA . LEU A 1 99 ? -20.924 -3.042 -1.632 1.00 37.09 99 LEU A CA 1
ATOM 796 C C . LEU A 1 99 ? -21.079 -4.575 -1.590 1.00 37.09 99 LEU A C 1
ATOM 798 O O . LEU A 1 99 ? -20.869 -5.233 -2.611 1.00 37.09 99 LEU A O 1
ATOM 802 N N . ARG A 1 100 ? -21.434 -5.153 -0.436 1.00 39.12 100 ARG A N 1
ATOM 803 C CA . ARG A 1 100 ? -21.820 -6.572 -0.337 1.00 39.12 100 ARG A CA 1
ATOM 804 C C . ARG A 1 100 ? -23.298 -6.810 -0.609 1.00 39.12 100 ARG A C 1
ATOM 806 O O . ARG A 1 100 ? -24.130 -6.063 -0.054 1.00 39.12 100 ARG A O 1
#

Foldseek 3Di:
DDPVVVVVCVQQVLVVDDAQWKKQFWFADPVGDIDHRFIWGFHDCVVVVNATWTATDPPCRPDDPRIDHSVRTPDMDTDFDADPVGRVHTPDDDPVVVPD

Solvent-accessible surface area (backbone atoms only — not comparable to full-atom values): 6022 Å² total; per-residue (Å²): 136,53,75,69,54,52,58,46,37,73,75,40,53,68,77,70,58,55,62,67,43,38,31,40,35,24,31,42,49,97,87,70,51,75,47,70,78,35,45,27,32,26,46,46,45,85,86,42,85,66,44,77,36,30,37,32,37,80,84,74,23,80,60,101,75,27,69,41,55,58,86,37,50,77,46,76,43,82,52,80,63,48,39,87,95,42,73,88,46,56,82,60,88,60,80,76,69,74,78,119

Nearest PDB structures (foldseek):
  6sj9-assembly2_B  TM=4.868E-01  e=1.111E+00  Paenarthrobacter aurescens
  7t8l-assembly1_A  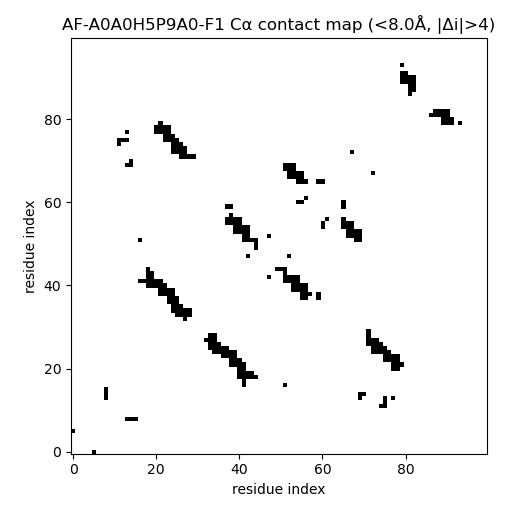TM=5.298E-01  e=2.693E+00  Acinetobacter sp. NEB 394
  8bnv-assembly1_A  TM=5.471E-01  e=2.693E+00  Deferribacter desulfuricans
  7t8l-assembly1_B  TM=4.152E-01  e=3.031E+00  Acinetobacter sp. NEB 394
  3db4-assembly1_A  TM=4.433E-01  e=4.072E+00  Homo sapiens

Secondary structure (DSSP, 8-state):
--HHHHHHHHH-GGGG--TT-EEEEEEE-TTS-EEEEEEEEEPPGGGTTT---EEEPTTTT-STT-EE-GGGEEEEEEE--B-SS-TTSBSS--GGGGG-

Organism: Nocardia farcinica (NCBI:txid37329)